Protein AF-A0A7X8LGC5-F1 (afdb_monomer)

Secondary structure (DSSP, 8-state):
------PPPP--EEEEE-SSEEE-SSEEE-PPPPB-STTPPPPPP-EEEEEESEEEBS-EEE-PPPPB-S--TT-PPPPP-EEEEEESS-HHHHHHHHTT-GGGEEEESS-TTB-SEEE-PPPB-TTTT-B-S---EEEEEEEPPP--------

pLDDT: mean 87.61, std 13.85, range [35.22, 98.75]

Mean predicted aligned error: 7.06 Å

Solvent-accessible surface area (backbone atoms only — not comparable to full-atom values): 7830 Å² total; per-residue (Å²): 134,85,79,77,73,81,73,59,53,53,15,53,76,46,79,46,82,42,67,50,76,45,77,43,66,55,77,50,73,17,41,15,32,68,20,69,46,62,84,35,54,22,17,37,19,10,33,39,40,39,36,22,30,38,51,32,39,58,15,38,41,33,13,21,15,2,30,22,74,16,88,21,84,84,26,37,14,5,31,21,11,36,39,37,40,38,29,35,65,52,55,75,58,46,52,42,37,75,73,65,44,51,90,48,40,42,79,48,97,70,58,95,56,41,72,43,49,76,44,23,46,36,7,32,10,41,60,84,67,47,69,68,31,54,61,35,48,77,46,38,30,40,40,57,73,77,84,78,82,82,81,83,84,129

Sequence (154 aa):
GARDSLSVQGGGAITLIVSGQLFVDGRLSANGGISKNTVASGSSGGSILVAASEIQGRGIIASAGGDVTGKSPTAGGGGGGKITVLYGETALKRDKVLAGRLDLAREVNSLAGFDGVVSTAAGLGYTGGVQQAGDGVIVYLQVLPPGGTVLLVR

Radius of gyration: 19.47 Å; Cα contacts (8 Å, |Δi|>4): 476; chains: 1; bounding box: 41×34×74 Å

Structure (mmCIF, N/CA/C/O backbone):
data_AF-A0A7X8LGC5-F1
#
_entry.id   AF-A0A7X8LGC5-F1
#
loop_
_atom_site.group_PDB
_atom_site.id
_atom_site.type_symbol
_atom_site.label_atom_id
_atom_site.label_alt_id
_atom_site.label_comp_id
_atom_site.label_asym_id
_atom_site.label_entity_id
_atom_site.label_seq_id
_atom_site.pdbx_PDB_ins_code
_atom_site.Cartn_x
_atom_site.Cartn_y
_atom_site.Cartn_z
_atom_site.occupancy
_atom_site.B_iso_or_equiv
_atom_site.auth_seq_id
_atom_site.auth_comp_id
_atom_site.auth_asym_id
_atom_site.auth_atom_id
_atom_site.pdbx_PDB_model_num
ATOM 1 N N . GLY A 1 1 ? 14.051 20.727 -33.111 1.00 35.22 1 GLY A N 1
ATOM 2 C CA . GLY A 1 1 ? 14.837 19.699 -32.408 1.00 35.22 1 GLY A CA 1
ATOM 3 C C . GLY A 1 1 ? 14.118 19.344 -31.133 1.00 35.22 1 GLY A C 1
ATOM 4 O O . GLY A 1 1 ? 14.051 20.187 -30.248 1.00 35.22 1 GLY A O 1
ATOM 5 N N . ALA A 1 2 ? 13.500 18.166 -31.081 1.00 43.81 2 ALA A N 1
ATOM 6 C CA . ALA A 1 2 ? 12.833 17.682 -29.880 1.00 43.81 2 ALA A CA 1
ATOM 7 C C . ALA A 1 2 ? 13.899 17.326 -28.839 1.00 43.81 2 ALA A C 1
ATOM 9 O O . ALA A 1 2 ? 14.877 16.651 -29.153 1.00 43.81 2 ALA A O 1
ATOM 10 N N . ARG A 1 3 ? 13.742 17.824 -27.613 1.00 47.41 3 ARG A N 1
ATOM 11 C CA . ARG A 1 3 ? 14.488 17.292 -26.479 1.00 47.41 3 ARG A CA 1
ATOM 12 C C . ARG A 1 3 ? 13.753 16.039 -26.057 1.00 47.41 3 ARG A C 1
ATOM 14 O O . ARG A 1 3 ? 12.720 16.148 -25.405 1.00 47.41 3 ARG A O 1
ATOM 21 N N . ASP A 1 4 ? 14.253 14.882 -26.472 1.00 53.38 4 ASP A N 1
ATOM 22 C CA . ASP A 1 4 ? 13.827 13.623 -25.877 1.00 53.38 4 ASP A CA 1
ATOM 23 C C . ASP A 1 4 ? 14.067 13.753 -24.376 1.00 53.38 4 ASP A C 1
ATOM 25 O O . ASP A 1 4 ? 15.203 13.882 -23.914 1.00 53.38 4 ASP A O 1
ATOM 29 N N . SER A 1 5 ? 12.988 13.824 -23.605 1.00 50.94 5 SER A N 1
ATOM 30 C CA . SER A 1 5 ? 13.073 13.782 -22.158 1.00 50.94 5 SER A CA 1
ATOM 31 C C . SER A 1 5 ? 13.643 12.414 -21.787 1.00 50.94 5 SER A C 1
ATOM 33 O O . SER A 1 5 ? 12.930 11.416 -21.763 1.00 50.94 5 SER A O 1
ATOM 35 N N . LEU A 1 6 ? 14.950 12.369 -21.523 1.00 56.78 6 LEU A N 1
ATOM 36 C CA . LEU A 1 6 ? 15.679 11.188 -21.047 1.00 56.78 6 LEU A CA 1
ATOM 37 C C . LEU A 1 6 ? 15.221 10.736 -19.648 1.00 56.78 6 LEU A C 1
ATOM 39 O O . LEU A 1 6 ? 15.635 9.682 -19.176 1.00 56.78 6 LEU A O 1
ATOM 43 N N . SER A 1 7 ? 14.396 11.538 -18.970 1.00 63.81 7 SER A N 1
ATOM 44 C CA . SER A 1 7 ? 13.900 11.264 -17.626 1.00 63.81 7 SER A CA 1
ATOM 45 C C . SER A 1 7 ? 12.555 10.551 -17.681 1.00 63.81 7 SER A C 1
ATOM 47 O O . SER A 1 7 ? 11.577 11.063 -18.228 1.00 63.81 7 SER A O 1
ATOM 49 N N . VAL A 1 8 ? 12.518 9.376 -17.062 1.00 74.94 8 VAL A N 1
ATOM 50 C CA . VAL A 1 8 ? 11.288 8.668 -16.721 1.00 74.94 8 VAL A CA 1
ATOM 51 C C . VAL A 1 8 ? 11.027 8.868 -15.235 1.00 74.94 8 VAL A C 1
ATOM 53 O O . VAL A 1 8 ? 11.950 8.826 -14.421 1.00 74.94 8 VAL A O 1
ATOM 56 N N . GLN A 1 9 ? 9.775 9.152 -14.887 1.00 85.75 9 GLN A N 1
ATOM 57 C CA . GLN A 1 9 ? 9.388 9.488 -13.520 1.00 85.75 9 GLN A CA 1
ATOM 58 C C . GLN A 1 9 ? 9.419 8.233 -12.641 1.00 85.75 9 GLN A C 1
ATOM 60 O O . GLN A 1 9 ? 8.956 7.171 -13.057 1.00 85.75 9 GLN A O 1
ATOM 65 N N . GLY A 1 10 ? 9.951 8.357 -11.424 1.00 88.62 10 GLY A N 1
ATOM 66 C CA . GLY A 1 10 ? 9.761 7.341 -10.388 1.00 88.62 10 GLY A CA 1
ATOM 67 C C . GLY A 1 10 ? 8.309 7.299 -9.906 1.00 88.62 10 GLY A C 1
ATOM 68 O O . GLY A 1 10 ? 7.518 8.187 -10.215 1.00 88.62 10 GLY A O 1
ATOM 69 N N . GLY A 1 11 ? 7.968 6.284 -9.114 1.00 93.69 11 GLY A N 1
ATOM 70 C CA . GLY A 1 11 ? 6.581 6.027 -8.720 1.00 93.69 11 GLY A CA 1
ATOM 71 C C . GLY A 1 11 ? 5.930 7.024 -7.756 1.00 93.69 11 GLY A C 1
ATOM 72 O O . GLY A 1 11 ? 4.731 6.926 -7.513 1.00 93.69 11 GLY A O 1
ATOM 73 N N . GLY A 1 12 ? 6.680 7.992 -7.218 1.00 95.69 12 GLY A N 1
ATOM 74 C CA . GLY A 1 12 ? 6.150 8.999 -6.292 1.00 95.69 12 GLY A CA 1
ATOM 75 C C . GLY A 1 12 ? 5.715 8.417 -4.941 1.00 95.69 12 GLY A C 1
ATOM 76 O O . GLY A 1 12 ? 6.150 7.334 -4.553 1.00 95.69 12 GLY A O 1
ATOM 77 N N . ALA A 1 13 ? 4.881 9.152 -4.204 1.00 97.44 13 ALA A N 1
ATOM 78 C CA . ALA A 1 13 ? 4.362 8.727 -2.905 1.00 97.44 13 ALA A CA 1
ATOM 79 C C . ALA A 1 13 ? 2.859 9.005 -2.805 1.00 97.44 13 ALA A C 1
ATOM 81 O O . ALA A 1 13 ? 2.409 10.104 -3.129 1.00 97.44 13 ALA A O 1
ATOM 82 N N . ILE A 1 14 ? 2.095 8.022 -2.330 1.00 98.31 14 ILE A N 1
ATOM 83 C CA . ILE A 1 14 ? 0.662 8.146 -2.064 1.00 98.31 14 ILE A CA 1
ATOM 84 C C . ILE A 1 14 ? 0.399 7.843 -0.592 1.00 98.31 14 ILE A C 1
ATOM 86 O O . ILE A 1 14 ? 0.773 6.781 -0.100 1.00 98.31 14 ILE A O 1
ATOM 90 N N . THR A 1 15 ? -0.301 8.750 0.088 1.00 98.19 15 THR A N 1
ATOM 91 C CA . THR A 1 15 ? -0.757 8.559 1.468 1.00 98.19 15 THR A CA 1
ATOM 92 C C . THR A 1 15 ? -2.268 8.725 1.530 1.00 98.19 15 THR A C 1
ATOM 94 O O . THR A 1 15 ? -2.789 9.786 1.194 1.00 98.19 15 THR A O 1
ATOM 97 N N . LEU A 1 16 ? -2.967 7.687 1.983 1.00 97.56 16 LEU A N 1
ATOM 98 C CA . LEU A 1 16 ? -4.407 7.698 2.226 1.00 97.56 16 LEU A CA 1
ATOM 99 C C . LEU 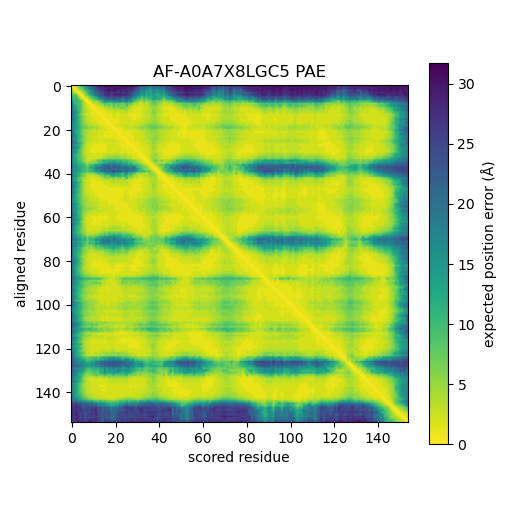A 1 16 ? -4.665 7.497 3.718 1.00 97.56 16 LEU A C 1
ATOM 101 O O . LEU A 1 16 ? -4.336 6.447 4.264 1.00 97.56 16 LEU A O 1
ATOM 105 N N . ILE A 1 17 ? -5.272 8.492 4.365 1.00 96.38 17 ILE A N 1
ATOM 106 C CA . ILE A 1 17 ? -5.717 8.407 5.759 1.00 96.38 17 ILE A CA 1
ATOM 107 C C . ILE A 1 17 ? -7.240 8.481 5.763 1.00 96.38 17 ILE A C 1
ATOM 109 O O . ILE A 1 17 ? -7.831 9.519 5.478 1.00 96.38 17 ILE A O 1
ATOM 113 N N . VAL A 1 18 ? -7.867 7.353 6.071 1.00 96.44 18 VAL A N 1
ATOM 114 C CA . VAL A 1 18 ? -9.312 7.155 6.063 1.00 96.44 18 VAL A CA 1
ATOM 115 C C . VAL A 1 18 ? -9.755 6.823 7.489 1.00 96.44 18 VAL A C 1
ATOM 117 O O . VAL A 1 18 ? -9.196 5.963 8.176 1.00 96.44 18 VAL A O 1
ATOM 120 N N . SER A 1 19 ? -10.756 7.539 7.995 1.00 92.88 19 SER A N 1
ATOM 121 C CA . SER A 1 19 ? -11.319 7.258 9.322 1.00 92.88 19 SER A CA 1
ATOM 122 C C . SER A 1 19 ? -12.101 5.939 9.310 1.00 92.88 19 SER A C 1
ATOM 124 O O . SER A 1 19 ? -11.920 5.093 10.192 1.00 92.88 19 SER A O 1
ATOM 126 N N . GLY A 1 20 ? -12.920 5.768 8.275 1.00 93.12 20 GLY A N 1
ATOM 127 C CA . GLY A 1 20 ? -13.758 4.609 8.004 1.00 93.12 20 GLY A CA 1
ATOM 128 C C . GLY A 1 20 ? -13.109 3.564 7.093 1.00 93.12 20 GLY A C 1
ATOM 129 O O . GLY A 1 20 ? -11.887 3.382 7.058 1.00 93.12 20 GLY A O 1
ATOM 130 N N . GLN A 1 21 ? -13.978 2.888 6.356 1.00 95.19 21 GLN A N 1
ATOM 131 C CA . GLN A 1 21 ? -13.642 1.848 5.399 1.00 95.19 21 GLN A CA 1
ATOM 132 C C . GLN A 1 21 ? -13.148 2.451 4.079 1.00 95.19 21 GLN A C 1
ATOM 134 O O . GLN A 1 21 ? -13.706 3.432 3.584 1.00 95.19 21 GLN A O 1
ATOM 139 N N . LEU A 1 22 ? -12.107 1.852 3.504 1.00 97.38 22 LEU A N 1
ATOM 140 C CA . LEU A 1 22 ? -11.602 2.163 2.170 1.00 97.38 22 LEU A CA 1
ATOM 141 C C . LEU A 1 22 ? -11.923 1.008 1.214 1.00 97.38 22 LEU A C 1
ATOM 143 O O . LEU A 1 22 ? -11.497 -0.121 1.449 1.00 97.38 22 LEU A O 1
ATOM 147 N N . PHE A 1 23 ? -12.605 1.309 0.109 1.00 97.81 23 PHE A N 1
ATOM 148 C CA . PHE A 1 23 ? -12.797 0.373 -1.001 1.00 97.81 23 PHE A CA 1
ATOM 149 C C . PHE A 1 23 ? -11.785 0.634 -2.112 1.00 97.81 23 PHE A C 1
ATOM 151 O O . PHE A 1 23 ? -11.670 1.757 -2.607 1.00 97.81 23 PHE A O 1
ATOM 158 N N . VAL A 1 24 ? -11.082 -0.412 -2.537 1.00 97.75 24 VAL A N 1
ATOM 159 C CA . VAL A 1 24 ? -10.191 -0.386 -3.698 1.00 97.75 24 VAL A CA 1
ATOM 160 C C . VAL A 1 24 ? -10.659 -1.442 -4.692 1.00 97.75 24 VAL A C 1
ATOM 162 O O . VAL A 1 24 ? -10.179 -2.568 -4.684 1.00 97.75 24 VAL A O 1
ATOM 165 N N . ASP A 1 25 ? -11.591 -1.072 -5.568 1.00 98.00 25 ASP A N 1
ATOM 166 C CA . ASP A 1 25 ? -12.029 -1.926 -6.689 1.00 98.00 25 ASP A CA 1
ATOM 167 C C . ASP A 1 25 ? -11.327 -1.582 -8.010 1.00 98.00 25 ASP A C 1
ATOM 169 O O . ASP A 1 25 ? -11.329 -2.366 -8.954 1.00 98.00 25 ASP A O 1
ATOM 173 N N . GLY A 1 26 ? -10.699 -0.405 -8.067 1.00 97.75 26 GLY A N 1
ATOM 174 C CA . GLY A 1 26 ? -9.906 0.056 -9.202 1.00 97.75 26 GLY A CA 1
ATOM 175 C C . GLY A 1 26 ? -8.408 -0.165 -8.998 1.00 97.75 26 GLY A C 1
ATOM 176 O O . GLY A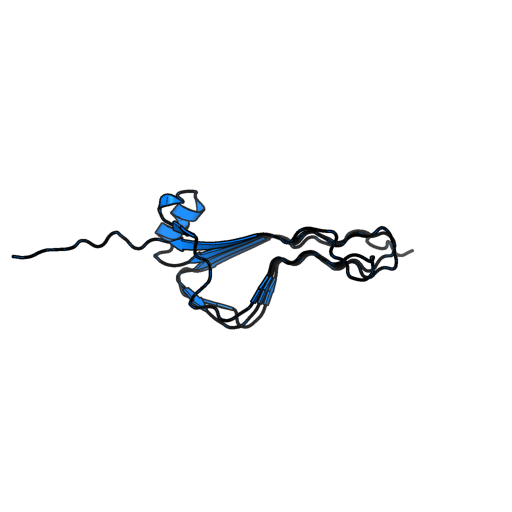 1 26 ? -7.955 -1.236 -8.598 1.00 97.75 26 GLY A O 1
ATOM 177 N N . ARG A 1 27 ? -7.615 0.874 -9.278 1.00 97.69 27 ARG A N 1
ATOM 178 C CA . ARG A 1 27 ? -6.154 0.834 -9.169 1.00 97.69 27 ARG A CA 1
ATOM 179 C C . ARG A 1 27 ? -5.624 1.988 -8.321 1.00 97.69 27 ARG A C 1
ATOM 181 O O . ARG A 1 27 ? -5.791 3.147 -8.685 1.00 97.69 27 ARG A O 1
ATOM 188 N N . LEU A 1 28 ? -4.907 1.653 -7.254 1.00 97.88 28 LEU A N 1
ATOM 189 C CA . LEU A 1 28 ? -4.078 2.559 -6.464 1.00 97.88 28 LEU A CA 1
ATOM 190 C C . LEU A 1 28 ? -2.613 2.295 -6.826 1.00 97.88 28 LEU A C 1
ATOM 192 O O . LEU A 1 28 ? -2.089 1.231 -6.503 1.00 97.88 28 LEU A O 1
ATOM 196 N N . SER A 1 29 ? -1.955 3.210 -7.547 1.00 97.62 29 SER A N 1
ATOM 197 C CA . SER A 1 29 ? -0.628 2.924 -8.105 1.00 97.62 29 SER A CA 1
ATOM 198 C C . SER A 1 29 ? 0.382 4.047 -7.934 1.00 97.62 29 SER A C 1
ATOM 200 O O . SER A 1 29 ? 0.149 5.169 -8.367 1.00 97.62 29 SER A O 1
ATOM 202 N N . ALA A 1 30 ? 1.530 3.677 -7.375 1.00 98.00 30 ALA A N 1
ATOM 203 C CA . ALA A 1 30 ? 2.763 4.447 -7.306 1.00 98.00 30 ALA A CA 1
ATOM 204 C C . ALA A 1 30 ? 3.850 3.712 -8.111 1.00 98.00 30 ALA A C 1
ATOM 206 O O . ALA A 1 30 ? 4.934 3.419 -7.611 1.00 98.00 30 ALA A O 1
ATOM 207 N N . ASN A 1 31 ? 3.520 3.280 -9.330 1.00 97.38 31 ASN A N 1
ATOM 208 C CA . ASN A 1 31 ? 4.455 2.547 -10.182 1.00 97.38 31 ASN A CA 1
ATOM 209 C C . ASN A 1 31 ? 5.472 3.489 -10.822 1.00 97.38 31 ASN A C 1
ATOM 211 O O . ASN A 1 31 ? 5.109 4.575 -11.270 1.00 97.38 31 ASN A O 1
ATOM 215 N N . GLY A 1 32 ? 6.715 3.028 -10.947 1.00 94.19 32 GLY A N 1
ATOM 216 C CA . GLY A 1 32 ? 7.706 3.681 -11.791 1.00 94.19 32 GLY A CA 1
ATOM 217 C C . GLY A 1 32 ? 7.253 3.721 -13.255 1.00 94.19 32 GLY A C 1
ATOM 218 O O . GLY A 1 32 ? 6.629 2.783 -13.759 1.00 94.19 32 GLY A O 1
ATOM 219 N N . GLY A 1 33 ? 7.553 4.815 -13.954 1.00 90.19 33 GLY A N 1
ATOM 220 C CA . GLY A 1 33 ? 7.306 4.929 -15.385 1.00 90.19 33 GLY A CA 1
ATOM 221 C C . GLY A 1 33 ? 8.143 3.948 -16.213 1.00 90.19 33 GLY A C 1
ATOM 222 O O . GLY A 1 33 ? 9.267 3.588 -15.854 1.00 90.19 33 GLY A O 1
ATOM 223 N N . ILE A 1 34 ? 7.599 3.554 -17.363 1.00 87.06 34 ILE A N 1
ATOM 224 C CA . ILE A 1 34 ? 8.248 2.638 -18.306 1.00 87.06 34 ILE A CA 1
ATOM 225 C C . ILE A 1 34 ? 9.178 3.418 -19.237 1.00 87.06 34 ILE A C 1
ATOM 227 O O . ILE A 1 34 ? 8.767 4.374 -19.901 1.00 87.06 34 ILE A O 1
ATOM 231 N N . SER A 1 35 ? 10.418 2.953 -19.343 1.00 80.56 35 SER A N 1
ATOM 232 C CA . SER A 1 35 ? 11.439 3.491 -20.238 1.00 80.56 35 SER A CA 1
ATOM 233 C C . SER A 1 35 ? 11.343 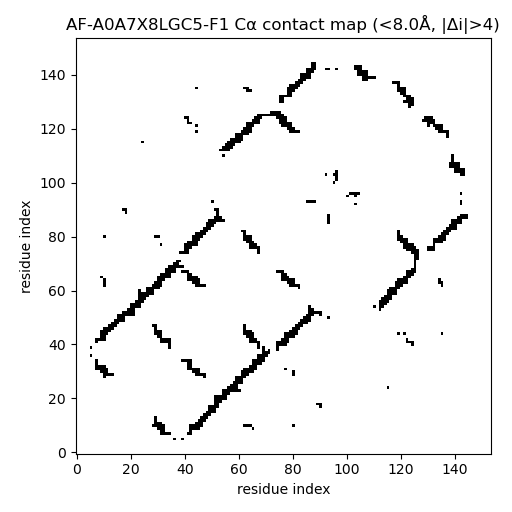2.857 -21.625 1.00 80.56 35 SER A C 1
ATOM 235 O O . SER A 1 35 ? 11.449 1.641 -21.785 1.00 80.56 35 SER A O 1
ATOM 237 N N . LYS A 1 36 ? 11.160 3.687 -22.659 1.00 75.44 36 LYS A N 1
ATOM 238 C CA . LYS A 1 36 ? 11.078 3.245 -24.069 1.00 75.44 36 LYS A CA 1
ATOM 239 C C . LYS A 1 36 ? 12.345 3.522 -24.886 1.00 75.44 36 LYS A C 1
ATOM 241 O O . LYS A 1 36 ? 12.433 3.108 -26.037 1.00 75.44 36 LYS A O 1
ATOM 246 N N . ASN A 1 37 ? 13.317 4.227 -24.309 1.00 68.81 37 ASN A N 1
ATOM 247 C CA . ASN A 1 37 ? 14.526 4.653 -25.012 1.00 68.81 37 ASN A CA 1
ATOM 248 C C . ASN A 1 37 ? 15.646 3.596 -24.915 1.00 68.81 37 ASN A C 1
ATOM 250 O O . ASN A 1 37 ? 15.759 2.892 -23.915 1.00 68.81 37 ASN A O 1
ATOM 254 N N . THR A 1 38 ? 16.499 3.510 -25.937 1.00 59.69 38 THR A N 1
ATOM 255 C CA . THR A 1 38 ? 17.612 2.552 -26.085 1.00 59.69 38 THR A CA 1
ATOM 256 C C . THR A 1 38 ? 18.798 2.810 -25.148 1.00 59.69 38 THR A C 1
ATOM 258 O O . THR A 1 38 ? 19.793 2.097 -25.208 1.00 59.69 38 THR A O 1
ATOM 261 N N . VAL A 1 39 ? 18.728 3.825 -24.290 1.00 62.72 39 VAL A N 1
ATOM 262 C CA . VAL A 1 39 ? 19.774 4.172 -23.307 1.00 62.72 39 VAL A CA 1
ATOM 263 C C . VAL A 1 39 ? 19.214 4.434 -21.905 1.00 62.72 39 VAL A C 1
ATOM 265 O O . VAL A 1 39 ? 19.956 4.838 -21.016 1.00 62.72 39 VAL A O 1
ATOM 268 N N . ALA A 1 40 ? 17.915 4.211 -21.684 1.00 68.19 40 ALA A N 1
ATOM 269 C CA . ALA A 1 40 ? 17.269 4.480 -20.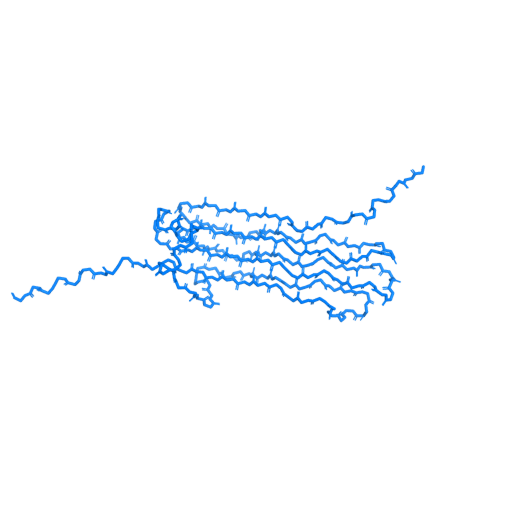402 1.00 68.19 40 ALA A CA 1
ATOM 270 C C . ALA A 1 40 ? 17.218 3.227 -19.512 1.00 68.19 40 ALA A C 1
ATOM 272 O O . ALA A 1 40 ? 16.985 2.123 -19.999 1.00 68.19 40 ALA A O 1
ATOM 273 N N . SER A 1 41 ? 17.393 3.415 -18.204 1.00 76.44 41 SER A N 1
ATOM 274 C CA . SER A 1 41 ? 17.147 2.401 -17.175 1.00 76.44 41 SER A CA 1
ATOM 275 C C . SER A 1 41 ? 15.686 2.418 -16.725 1.00 76.44 41 SER A C 1
ATOM 277 O O . SER A 1 41 ? 14.968 3.398 -16.945 1.00 76.44 41 SER A O 1
ATOM 279 N N . GLY A 1 42 ? 15.237 1.351 -16.070 1.00 83.31 42 GLY A N 1
ATOM 280 C CA . GLY A 1 42 ? 13.944 1.337 -15.400 1.00 83.31 42 GLY A CA 1
ATOM 281 C C . GLY A 1 42 ? 13.926 2.306 -14.217 1.00 83.31 42 GLY A C 1
ATOM 282 O O . GLY A 1 42 ? 14.968 2.666 -13.663 1.00 83.31 42 GLY A O 1
ATOM 283 N N . SER A 1 43 ? 12.736 2.762 -13.848 1.00 90.06 43 SER A N 1
ATOM 284 C CA . SER A 1 43 ? 12.535 3.711 -12.749 1.00 90.06 43 SER A CA 1
ATOM 285 C C . SER A 1 43 ? 12.076 2.988 -11.480 1.00 90.06 43 SER A C 1
ATOM 287 O O . SER A 1 43 ? 11.419 1.956 -11.550 1.00 90.06 43 SER A O 1
ATOM 289 N N . SER A 1 44 ? 12.416 3.497 -10.297 1.00 93.25 44 SER A N 1
ATOM 290 C CA . SER A 1 44 ? 11.968 2.867 -9.048 1.00 93.25 44 SER A CA 1
ATOM 291 C C . SER A 1 44 ? 10.452 2.967 -8.883 1.00 93.25 44 SER A C 1
ATOM 293 O O . SER A 1 44 ? 9.854 4.013 -9.164 1.00 93.25 44 SER A O 1
ATOM 295 N N . GLY A 1 45 ? 9.857 1.912 -8.329 1.00 96.94 45 GLY A N 1
ATOM 296 C CA . GLY A 1 45 ? 8.548 1.988 -7.700 1.00 96.94 45 GLY A CA 1
ATOM 297 C C . GLY A 1 45 ? 8.548 3.007 -6.560 1.00 96.94 45 GLY A C 1
ATOM 298 O O . GLY A 1 45 ? 9.594 3.351 -6.001 1.00 96.94 45 GLY A O 1
ATOM 299 N N . GLY A 1 46 ? 7.366 3.527 -6.262 1.00 97.81 46 GLY A N 1
ATOM 300 C CA . GLY A 1 46 ? 7.128 4.547 -5.252 1.00 97.81 46 GLY A CA 1
ATOM 301 C C . GLY A 1 46 ? 6.744 3.978 -3.891 1.00 97.81 46 GLY A C 1
ATOM 302 O O . GLY A 1 46 ? 6.965 2.803 -3.594 1.00 97.81 46 GLY A O 1
ATOM 303 N N . SER A 1 47 ? 6.136 4.813 -3.056 1.00 98.38 47 SER A N 1
ATOM 304 C CA . SER A 1 47 ? 5.583 4.396 -1.769 1.00 98.38 47 SER A CA 1
ATOM 305 C C . SER A 1 47 ? 4.073 4.586 -1.705 1.00 98.38 47 SER A C 1
ATOM 307 O O . SER A 1 47 ? 3.527 5.572 -2.196 1.00 98.38 47 SER A O 1
ATOM 309 N N . ILE A 1 48 ? 3.387 3.635 -1.080 1.00 98.75 48 ILE A N 1
ATOM 310 C CA . ILE A 1 48 ? 1.965 3.728 -0.759 1.00 98.75 48 ILE A CA 1
ATOM 311 C C . ILE A 1 48 ? 1.806 3.479 0.737 1.00 98.75 48 ILE A C 1
ATOM 313 O O . ILE A 1 48 ? 2.174 2.418 1.236 1.00 98.75 48 ILE A O 1
ATOM 317 N N . LEU A 1 49 ? 1.228 4.446 1.442 1.00 98.50 49 LEU A N 1
ATOM 318 C CA . LEU A 1 49 ? 0.756 4.300 2.811 1.00 98.50 49 LEU A CA 1
ATOM 319 C C . LEU A 1 49 ? -0.769 4.382 2.819 1.00 98.50 49 LEU A C 1
ATOM 321 O O . LEU A 1 49 ? -1.346 5.396 2.430 1.00 98.50 49 LEU A O 1
ATOM 325 N N . VAL A 1 50 ? -1.419 3.334 3.309 1.00 98.31 50 VAL A N 1
ATOM 326 C CA . VAL A 1 50 ? -2.859 3.327 3.567 1.00 98.31 50 VAL A CA 1
ATOM 327 C C . VAL A 1 50 ? -3.086 3.159 5.061 1.00 98.31 50 VAL A C 1
ATOM 329 O O . VAL A 1 50 ? -2.598 2.201 5.649 1.00 98.31 50 VAL A O 1
ATOM 332 N N . ALA A 1 51 ? -3.848 4.064 5.668 1.00 97.75 51 ALA A N 1
ATOM 333 C CA . ALA A 1 51 ? -4.330 3.961 7.037 1.00 97.75 51 ALA A CA 1
ATOM 334 C C . ALA A 1 51 ? -5.861 4.043 7.040 1.00 97.75 51 ALA A C 1
ATOM 336 O O . ALA A 1 51 ? -6.410 5.095 6.729 1.00 97.75 51 ALA A O 1
ATOM 337 N N . ALA A 1 52 ? -6.558 2.962 7.385 1.00 97.19 52 ALA A N 1
ATOM 338 C CA . ALA A 1 52 ? -8.027 2.900 7.377 1.00 97.19 52 ALA A CA 1
ATOM 339 C C . ALA A 1 52 ? -8.557 2.081 8.562 1.00 97.19 52 ALA A C 1
ATOM 341 O O . ALA A 1 52 ? -7.785 1.388 9.212 1.00 97.19 52 ALA A O 1
ATOM 342 N N . SER A 1 53 ? -9.849 2.135 8.896 1.00 95.31 53 SER A N 1
ATOM 343 C CA . SER A 1 53 ? -10.385 1.151 9.862 1.00 95.31 53 SER A CA 1
ATOM 344 C C . SER A 1 53 ? -10.536 -0.220 9.211 1.00 95.31 53 SER A C 1
ATOM 346 O O . SER A 1 53 ? -10.133 -1.221 9.799 1.00 95.31 53 SER A O 1
ATOM 348 N N . GLU A 1 54 ? -11.002 -0.251 7.967 1.00 95.19 54 GLU A N 1
ATOM 349 C CA . GLU A 1 54 ? -11.120 -1.456 7.151 1.00 95.19 54 GLU A CA 1
ATOM 350 C C . GLU A 1 54 ? -10.687 -1.178 5.714 1.00 95.19 54 GLU A C 1
ATOM 352 O O . GLU A 1 54 ? -10.815 -0.053 5.226 1.00 95.19 54 GLU A O 1
ATOM 357 N N . ILE A 1 55 ? -10.200 -2.211 5.028 1.00 96.75 55 ILE A N 1
ATOM 358 C CA . ILE A 1 55 ? -9.864 -2.154 3.604 1.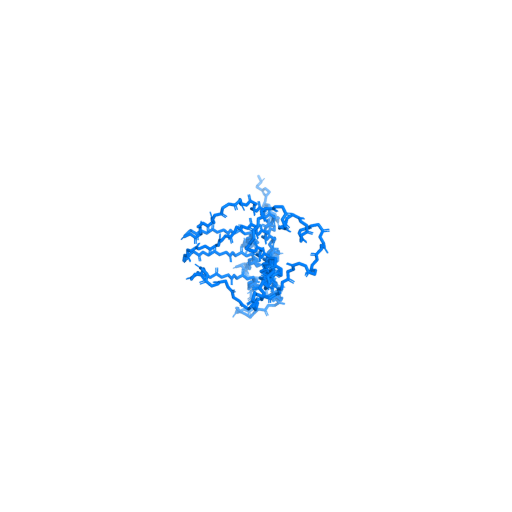00 96.75 55 ILE A CA 1
ATOM 359 C C . ILE A 1 55 ? -10.533 -3.323 2.916 1.00 96.75 55 ILE A C 1
ATOM 361 O O . ILE A 1 55 ? -10.391 -4.466 3.354 1.00 96.75 55 ILE A O 1
ATOM 365 N N . GLN A 1 56 ? -11.260 -3.005 1.852 1.00 97.44 56 GLN A N 1
ATOM 366 C CA . GLN A 1 56 ? -12.027 -3.962 1.078 1.00 97.44 56 GLN A CA 1
ATOM 367 C C . GLN A 1 56 ? -11.884 -3.728 -0.422 1.00 97.44 56 GLN A C 1
ATOM 369 O O . GLN A 1 56 ? -11.372 -2.699 -0.867 1.00 97.44 56 GLN A O 1
ATOM 374 N N . GLY A 1 57 ? -12.349 -4.701 -1.197 1.00 97.25 57 GLY A N 1
ATOM 375 C CA . GLY A 1 57 ? -12.404 -4.636 -2.652 1.00 97.25 57 GLY A CA 1
ATOM 376 C C . GLY A 1 57 ? -11.548 -5.698 -3.329 1.00 97.25 57 GLY A C 1
ATOM 377 O O . GLY A 1 57 ? -10.933 -6.539 -2.672 1.00 97.25 57 GLY A O 1
ATOM 378 N N . ARG A 1 58 ? -11.554 -5.657 -4.663 1.00 98.06 58 ARG A N 1
ATOM 379 C CA . ARG A 1 58 ? -10.889 -6.640 -5.546 1.00 98.06 58 ARG A CA 1
ATOM 380 C C . ARG A 1 58 ? -9.911 -6.015 -6.541 1.00 98.06 58 ARG A C 1
ATOM 382 O O . ARG A 1 58 ? -9.524 -6.632 -7.529 1.00 98.06 58 ARG A O 1
ATOM 389 N N . GLY A 1 59 ? -9.563 -4.756 -6.314 1.00 98.19 59 GLY A N 1
ATOM 390 C CA . GLY A 1 59 ? -8.706 -3.971 -7.186 1.00 98.19 59 GLY A CA 1
ATOM 391 C C . GLY A 1 59 ? -7.220 -4.281 -7.019 1.00 98.19 59 GLY A C 1
ATOM 392 O O . GLY A 1 59 ? -6.809 -5.334 -6.531 1.00 98.19 59 GLY A O 1
ATOM 393 N N . ILE A 1 60 ? -6.388 -3.327 -7.434 1.00 98.56 60 ILE A N 1
ATOM 394 C CA . ILE A 1 60 ? -4.930 -3.457 -7.417 1.00 98.56 60 ILE A CA 1
ATOM 395 C C . ILE A 1 60 ? -4.309 -2.314 -6.620 1.00 98.56 60 ILE A C 1
ATOM 397 O O . ILE A 1 60 ? -4.553 -1.144 -6.915 1.00 98.56 60 ILE A O 1
ATOM 401 N N . ILE A 1 61 ? -3.434 -2.655 -5.676 1.00 98.50 61 ILE A N 1
ATOM 402 C CA . ILE A 1 61 ? -2.537 -1.721 -4.995 1.00 98.50 61 ILE A CA 1
ATOM 403 C C . ILE A 1 61 ? -1.112 -2.048 -5.440 1.00 98.50 61 ILE A C 1
ATOM 405 O O . ILE A 1 61 ? -0.614 -3.140 -5.176 1.00 98.50 61 ILE A O 1
ATOM 409 N N . ALA A 1 62 ? -0.453 -1.134 -6.152 1.00 98.44 62 ALA A N 1
ATOM 410 C CA . ALA A 1 62 ? 0.835 -1.435 -6.769 1.00 98.44 62 ALA A CA 1
ATOM 411 C C . ALA A 1 62 ? 1.851 -0.299 -6.660 1.00 98.44 62 ALA A C 1
ATOM 413 O O . ALA A 1 62 ? 1.563 0.843 -7.010 1.00 98.44 62 ALA A O 1
ATOM 414 N N . SER A 1 63 ? 3.072 -0.635 -6.262 1.00 98.25 63 SER A N 1
ATOM 415 C CA . SER A 1 63 ? 4.233 0.253 -6.357 1.00 98.25 63 SER A CA 1
ATOM 416 C C . SER A 1 63 ? 5.373 -0.480 -7.057 1.00 98.25 63 SER A C 1
ATOM 418 O O . SER A 1 63 ? 6.446 -0.681 -6.493 1.00 98.25 63 SER A O 1
ATOM 420 N N . ALA A 1 64 ? 5.105 -0.972 -8.261 1.00 97.25 64 ALA A N 1
ATOM 421 C CA . ALA A 1 64 ? 6.075 -1.727 -9.040 1.00 97.25 64 ALA A CA 1
ATOM 422 C C . ALA A 1 64 ? 7.169 -0.818 -9.619 1.00 97.25 64 ALA A C 1
ATOM 424 O O . ALA A 1 64 ? 6.928 0.364 -9.889 1.00 97.25 64 ALA A O 1
ATOM 425 N N . GLY A 1 65 ? 8.353 -1.386 -9.832 1.00 95.19 65 GLY A N 1
ATOM 426 C CA . GLY A 1 65 ? 9.400 -0.766 -10.635 1.00 95.19 65 GLY A CA 1
ATOM 427 C C . GLY A 1 65 ? 8.982 -0.619 -12.098 1.00 95.19 65 GLY A C 1
ATOM 428 O O . GLY A 1 65 ? 8.133 -1.351 -12.599 1.00 95.19 65 GLY A O 1
ATOM 429 N N . GLY A 1 66 ? 9.559 0.361 -12.781 1.00 92.25 66 GLY A N 1
ATOM 430 C CA . GLY A 1 66 ? 9.335 0.616 -14.194 1.00 92.25 66 GLY A CA 1
ATOM 431 C C . GLY A 1 66 ? 10.154 -0.316 -15.081 1.00 92.25 66 GLY A C 1
ATOM 432 O O . GLY A 1 66 ? 11.355 -0.505 -14.860 1.00 92.25 66 GLY A O 1
ATOM 433 N N . ASP A 1 67 ? 9.510 -0.851 -16.112 1.00 89.50 67 ASP A N 1
ATOM 434 C CA . ASP A 1 67 ? 10.150 -1.693 -17.122 1.00 89.50 67 ASP A CA 1
ATOM 435 C C . ASP A 1 67 ? 11.011 -0.882 -18.097 1.00 89.50 67 ASP A C 1
ATOM 437 O O . ASP A 1 67 ? 10.796 0.316 -18.319 1.00 89.50 67 ASP A O 1
ATOM 441 N N . VAL A 1 68 ? 11.942 -1.567 -18.760 1.00 85.88 68 VAL A N 1
ATOM 442 C CA . VAL A 1 68 ? 12.627 -1.073 -19.955 1.00 85.88 68 VAL A CA 1
ATOM 443 C C . VAL A 1 68 ? 12.191 -1.883 -21.166 1.00 85.88 68 VAL A C 1
ATOM 445 O O . VAL A 1 68 ? 12.366 -3.094 -21.228 1.00 85.88 68 VAL A O 1
ATOM 448 N N . THR A 1 69 ? 11.670 -1.187 -22.172 1.00 80.06 69 THR A N 1
ATOM 449 C CA . THR A 1 69 ? 11.228 -1.783 -23.446 1.00 80.06 69 THR A CA 1
ATOM 450 C C . THR A 1 69 ? 12.162 -1.452 -24.617 1.00 80.06 69 THR A C 1
ATOM 452 O O . THR A 1 69 ? 12.016 -2.005 -25.707 1.00 80.06 69 THR A O 1
ATOM 455 N N . GLY A 1 70 ? 13.135 -0.557 -24.407 1.00 72.31 70 GLY A N 1
ATOM 456 C CA . GLY A 1 70 ? 14.147 -0.186 -25.398 1.00 72.31 70 GLY A CA 1
ATOM 457 C C . GLY A 1 70 ? 15.201 -1.277 -25.608 1.00 72.31 70 GLY A C 1
ATOM 458 O O . GLY A 1 70 ? 15.522 -2.022 -24.688 1.00 72.31 70 GLY A O 1
ATOM 459 N N . LYS A 1 71 ? 15.774 -1.351 -26.820 1.00 69.88 71 LYS A N 1
ATOM 460 C CA . LYS A 1 71 ? 16.674 -2.440 -27.246 1.00 69.88 71 LYS A CA 1
ATOM 461 C C . LYS A 1 71 ? 18.125 -2.350 -26.751 1.00 69.88 71 LYS A C 1
ATOM 463 O O . LYS A 1 71 ? 19.057 -2.491 -27.539 1.00 69.88 71 LYS A O 1
ATOM 468 N N . SER A 1 72 ? 18.321 -2.075 -25.465 1.00 73.44 72 SER A N 1
ATOM 469 C CA . SER A 1 72 ? 19.651 -1.874 -24.883 1.00 73.44 72 SER A CA 1
ATOM 470 C C . SER A 1 72 ? 20.107 -3.071 -24.048 1.00 73.44 72 SER A C 1
ATOM 472 O O . SER A 1 72 ? 19.557 -3.268 -22.968 1.00 73.44 72 SER A O 1
ATOM 474 N N . PRO A 1 73 ? 21.108 -3.865 -24.476 1.00 69.81 73 PRO A N 1
ATOM 475 C CA . PRO A 1 73 ? 21.553 -5.080 -23.770 1.00 69.81 7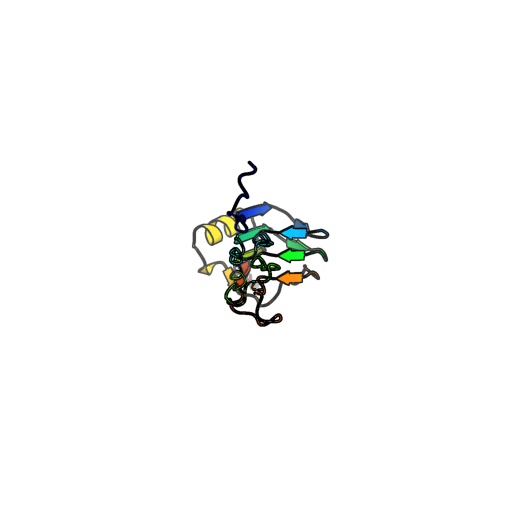3 PRO A CA 1
ATOM 476 C C . PRO A 1 73 ? 21.999 -4.850 -22.319 1.00 69.81 73 PRO A C 1
ATOM 478 O O . PRO A 1 73 ? 22.087 -5.806 -21.557 1.00 69.81 73 PRO A O 1
ATOM 481 N N . THR A 1 74 ? 22.248 -3.602 -21.925 1.00 74.69 74 THR A N 1
ATOM 482 C CA . THR A 1 74 ? 22.693 -3.219 -20.582 1.00 74.69 74 THR A CA 1
ATOM 483 C C . THR A 1 74 ? 21.603 -2.575 -19.721 1.00 74.69 74 THR A C 1
ATOM 485 O O . THR A 1 74 ? 21.861 -2.259 -18.561 1.00 74.69 74 THR A O 1
ATOM 488 N N . ALA A 1 75 ? 20.390 -2.361 -20.240 1.00 79.62 75 ALA A N 1
ATOM 489 C CA . ALA A 1 75 ? 19.346 -1.677 -19.486 1.00 79.62 75 ALA A CA 1
ATOM 490 C C . ALA A 1 75 ? 18.578 -2.631 -18.558 1.00 79.62 75 ALA A C 1
ATOM 492 O O . ALA A 1 75 ? 17.815 -3.491 -19.009 1.00 79.62 75 ALA A O 1
ATOM 493 N N . GLY A 1 76 ? 18.762 -2.445 -17.250 1.00 83.88 76 GLY A N 1
ATOM 494 C CA . GLY A 1 76 ? 17.978 -3.101 -16.203 1.00 83.88 76 GLY A CA 1
ATOM 495 C C . GLY A 1 76 ? 16.663 -2.373 -15.917 1.00 83.88 76 GLY A C 1
ATOM 496 O O . GLY A 1 76 ? 16.577 -1.152 -16.067 1.00 83.88 76 GLY A O 1
ATOM 497 N N . GLY A 1 77 ? 15.646 -3.127 -15.496 1.00 88.94 77 GLY A N 1
ATOM 498 C CA . GLY A 1 77 ? 14.405 -2.572 -14.953 1.00 88.94 77 GLY A CA 1
ATOM 499 C C . GLY A 1 77 ? 14.613 -1.917 -13.584 1.00 88.94 77 GLY A C 1
ATOM 500 O O . GLY A 1 77 ? 15.692 -1.999 -12.995 1.00 88.94 77 GLY A O 1
ATOM 501 N N . GLY A 1 78 ? 13.593 -1.221 -13.090 1.00 91.81 78 GLY A N 1
ATOM 502 C CA . GLY A 1 78 ? 13.668 -0.514 -11.815 1.00 91.81 78 GLY A CA 1
ATOM 503 C C . GLY A 1 78 ? 13.302 -1.388 -10.618 1.00 91.81 78 GLY A C 1
ATOM 504 O O . GLY A 1 78 ? 12.541 -2.340 -10.748 1.00 91.81 78 GLY A O 1
ATOM 505 N N . GLY A 1 79 ? 13.816 -1.058 -9.434 1.00 94.31 79 GLY A N 1
ATOM 506 C CA . GLY A 1 79 ? 13.440 -1.752 -8.198 1.00 94.31 79 GLY A CA 1
ATOM 507 C C . GLY A 1 79 ? 11.978 -1.528 -7.816 1.00 94.31 79 GLY A C 1
ATOM 508 O O . GLY A 1 79 ? 11.392 -0.488 -8.129 1.00 94.31 79 GLY A O 1
ATOM 509 N N . GLY A 1 80 ? 11.398 -2.504 -7.125 1.00 97.38 80 GLY A N 1
ATOM 510 C CA . GLY A 1 80 ? 10.079 -2.381 -6.524 1.00 97.38 80 GLY A CA 1
ATOM 511 C C . GLY A 1 80 ? 10.015 -1.3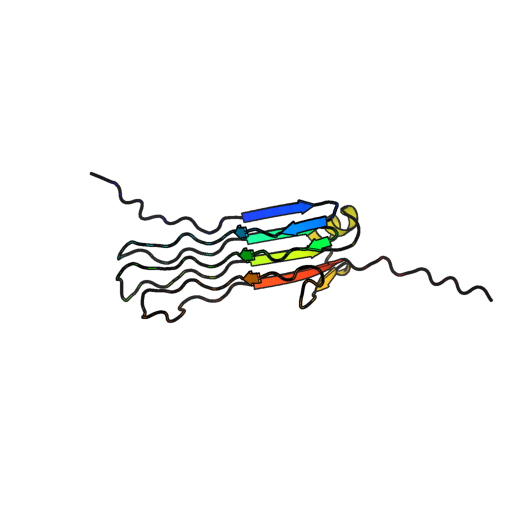53 -5.390 1.00 97.38 80 GLY A C 1
ATOM 512 O O . GLY A 1 80 ? 11.022 -0.977 -4.793 1.00 97.38 80 GLY A O 1
ATOM 513 N N . GLY A 1 81 ? 8.805 -0.889 -5.094 1.00 98.06 81 GLY A N 1
ATOM 514 C CA . GLY A 1 81 ? 8.521 0.145 -4.100 1.00 98.06 81 GLY A CA 1
ATOM 515 C C . GLY A 1 81 ? 8.136 -0.381 -2.712 1.00 98.06 81 GLY A C 1
ATOM 516 O O . GLY A 1 81 ? 8.386 -1.529 -2.356 1.00 98.06 81 GLY A O 1
ATOM 517 N N . LYS A 1 82 ? 7.501 0.464 -1.900 1.00 98.38 82 LYS A N 1
ATOM 518 C CA . LYS A 1 82 ? 7.033 0.095 -0.555 1.00 98.38 82 LYS A CA 1
ATOM 519 C C . LYS A 1 82 ? 5.531 0.285 -0.439 1.00 98.38 82 LYS A C 1
ATOM 521 O O . LYS A 1 82 ? 5.036 1.380 -0.686 1.00 98.38 82 LYS A O 1
ATOM 526 N N . ILE A 1 83 ? 4.826 -0.730 0.040 1.00 98.69 83 ILE A N 1
ATOM 527 C CA . ILE A 1 83 ? 3.417 -0.618 0.412 1.00 98.69 83 ILE A CA 1
ATOM 528 C C . ILE A 1 83 ? 3.295 -0.909 1.902 1.00 98.69 83 ILE A C 1
ATOM 530 O O . ILE A 1 83 ? 3.702 -1.967 2.376 1.00 98.69 83 ILE A O 1
ATOM 534 N N . THR A 1 84 ? 2.724 0.027 2.650 1.00 98.19 84 THR A N 1
ATOM 535 C CA . THR A 1 84 ? 2.345 -0.177 4.046 1.00 98.19 84 THR A CA 1
ATOM 536 C C . THR A 1 84 ? 0.853 0.032 4.188 1.00 98.19 84 THR A C 1
ATOM 538 O O . THR A 1 84 ? 0.317 1.070 3.799 1.00 98.19 84 THR A O 1
ATOM 541 N N . VAL A 1 85 ? 0.187 -0.951 4.778 1.00 98.06 85 VAL A N 1
ATOM 542 C CA . VAL A 1 85 ? -1.235 -0.879 5.080 1.00 98.06 85 VAL A CA 1
ATOM 543 C C . VAL A 1 85 ? -1.428 -1.032 6.575 1.00 98.06 85 VAL A C 1
ATOM 545 O O . VAL A 1 85 ? -1.159 -2.089 7.132 1.00 98.06 85 VAL A O 1
ATOM 548 N N . LEU A 1 86 ? -1.898 0.025 7.219 1.00 97.56 86 LEU A N 1
ATOM 549 C CA . LEU A 1 86 ? -2.254 0.066 8.626 1.00 97.56 86 LEU A CA 1
ATOM 550 C C . LEU A 1 86 ? -3.778 0.043 8.751 1.00 97.56 86 LEU A C 1
ATOM 552 O O . LEU A 1 86 ? -4.453 0.946 8.256 1.00 97.56 86 LEU A O 1
ATOM 556 N N . TYR A 1 87 ? -4.335 -0.960 9.422 1.00 95.88 87 TYR A N 1
ATOM 557 C CA . TYR A 1 87 ? -5.784 -1.083 9.557 1.00 95.88 87 TYR A CA 1
ATOM 558 C C . TYR A 1 87 ? -6.253 -1.419 10.972 1.00 95.88 87 TYR A C 1
ATOM 560 O O . TYR A 1 87 ? -5.467 -1.821 11.831 1.00 95.88 87 TYR A O 1
ATOM 568 N N . GLY A 1 88 ? -7.555 -1.253 11.207 1.00 92.44 88 GLY A N 1
ATOM 569 C CA . GLY A 1 88 ? -8.199 -1.498 12.493 1.00 92.44 88 GLY A CA 1
ATOM 570 C C . GLY A 1 88 ? -8.175 -0.295 13.435 1.00 92.44 88 GLY A C 1
ATOM 571 O O . GLY A 1 88 ? -7.490 0.706 13.206 1.00 92.44 88 GLY A O 1
ATOM 572 N N . GLU A 1 89 ? -8.946 -0.415 14.516 1.00 92.81 89 GLU A N 1
ATOM 573 C CA . GLU A 1 89 ? -9.078 0.571 15.594 1.00 92.81 89 GLU A CA 1
ATOM 574 C C . GLU A 1 89 ? -9.533 1.972 15.143 1.00 92.81 89 GLU A C 1
ATOM 576 O O . GLU A 1 89 ? -10.090 2.169 14.063 1.00 92.81 89 GLU A O 1
ATOM 581 N N . THR A 1 90 ? -9.374 2.968 16.013 1.00 90.75 90 THR A N 1
ATOM 582 C CA . THR A 1 90 ? -9.708 4.366 15.736 1.00 90.75 90 THR A CA 1
ATOM 583 C C . THR A 1 90 ? -8.561 5.086 15.029 1.00 90.75 90 THR A C 1
ATOM 585 O O . THR A 1 90 ? -7.395 4.700 15.152 1.00 90.75 90 THR A O 1
ATOM 588 N N . ALA A 1 91 ? -8.881 6.193 14.349 1.00 91.38 91 ALA A N 1
ATOM 589 C CA . ALA A 1 91 ? -7.878 7.076 13.751 1.00 91.38 91 ALA A CA 1
ATOM 590 C C . ALA A 1 91 ? -6.808 7.499 14.775 1.00 91.38 91 ALA A C 1
ATOM 592 O O . ALA A 1 91 ? -5.623 7.371 14.507 1.00 91.38 91 ALA A O 1
ATOM 593 N N . LEU A 1 92 ? -7.213 7.835 16.006 1.00 91.88 92 LEU A N 1
ATOM 594 C CA . LEU A 1 92 ? -6.290 8.247 17.071 1.00 91.88 92 LEU A CA 1
ATOM 595 C C . LEU A 1 92 ? -5.239 7.190 17.435 1.00 91.88 92 LEU A C 1
ATOM 597 O O . LEU A 1 92 ? -4.103 7.532 17.759 1.00 91.88 92 LEU A O 1
ATOM 601 N N . LYS A 1 93 ? -5.598 5.900 17.446 1.00 93.06 93 LYS A N 1
ATOM 602 C CA . LYS A 1 93 ? -4.608 4.842 17.690 1.00 93.06 93 LYS A CA 1
ATOM 603 C C . LYS A 1 93 ? -3.725 4.619 16.467 1.00 93.06 93 LYS A C 1
ATOM 605 O O . LYS A 1 93 ? -2.523 4.433 16.640 1.00 93.06 93 LYS A O 1
ATOM 610 N N . ARG A 1 94 ? -4.294 4.681 15.257 1.00 94.75 94 ARG A N 1
ATOM 611 C CA . ARG A 1 94 ? -3.516 4.612 14.012 1.00 94.75 94 ARG A CA 1
ATOM 612 C C . ARG A 1 94 ? -2.476 5.730 13.947 1.00 94.75 94 ARG A C 1
ATOM 614 O O . ARG A 1 94 ? -1.318 5.435 13.682 1.00 94.75 94 ARG A O 1
ATOM 621 N N . ASP A 1 95 ? -2.836 6.958 14.306 1.00 95.19 95 ASP A N 1
ATOM 622 C CA . ASP A 1 95 ? -1.916 8.102 14.326 1.00 95.19 95 ASP A CA 1
ATOM 623 C C . ASP A 1 95 ? -0.724 7.870 15.266 1.00 95.19 95 ASP A C 1
ATOM 625 O O . ASP A 1 95 ? 0.404 8.232 14.943 1.00 95.19 95 ASP A O 1
ATOM 629 N N . LYS A 1 96 ? -0.932 7.190 16.405 1.00 95.00 96 LYS A N 1
ATOM 630 C CA . LYS A 1 96 ? 0.165 6.801 17.310 1.00 95.00 96 LYS A CA 1
ATOM 631 C C . LYS A 1 96 ? 1.104 5.778 16.675 1.00 95.00 96 LYS A C 1
ATOM 633 O O . LYS A 1 96 ? 2.315 5.896 16.838 1.00 95.00 96 LYS A O 1
ATOM 638 N N . VAL A 1 97 ? 0.564 4.793 15.957 1.00 96.00 97 VAL A N 1
ATOM 639 C CA . VAL A 1 97 ? 1.384 3.809 15.230 1.00 96.00 97 VAL A CA 1
ATOM 640 C C . VAL A 1 97 ? 2.169 4.498 14.114 1.00 96.00 97 VAL A C 1
ATOM 642 O O . VAL A 1 97 ? 3.370 4.271 13.996 1.00 96.00 97 VAL A O 1
ATOM 645 N N . LEU A 1 98 ? 1.531 5.395 13.353 1.00 94.56 98 LEU A N 1
ATOM 646 C CA . LEU A 1 98 ? 2.188 6.204 12.319 1.00 94.56 98 LEU A CA 1
ATOM 647 C C . LEU A 1 98 ? 3.275 7.123 12.895 1.00 94.56 98 LEU A C 1
ATOM 649 O O . LEU A 1 98 ? 4.289 7.350 12.243 1.00 94.56 98 LEU A O 1
ATOM 653 N N . ALA A 1 99 ? 3.105 7.595 14.131 1.00 95.56 99 ALA A N 1
ATOM 654 C CA . AL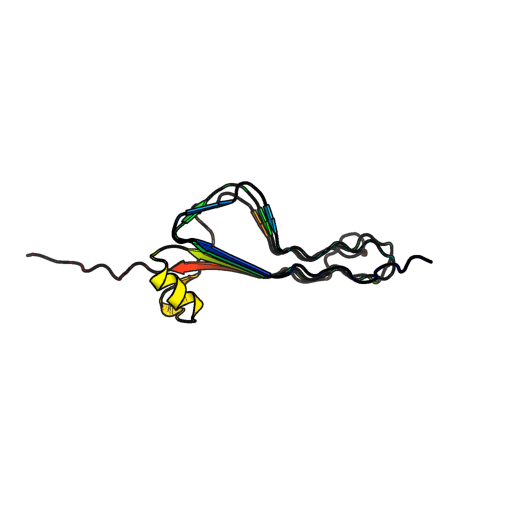A A 1 99 ? 4.120 8.336 14.879 1.00 95.56 99 ALA A CA 1
ATOM 655 C C . ALA A 1 99 ? 5.243 7.448 15.467 1.00 95.56 99 ALA A C 1
ATOM 657 O O . ALA A 1 99 ? 6.100 7.952 16.189 1.00 95.56 99 ALA A O 1
ATOM 658 N N . GLY A 1 100 ? 5.257 6.141 15.175 1.00 95.00 100 GLY A N 1
ATOM 659 C CA . GLY A 1 100 ? 6.331 5.211 15.545 1.00 95.00 100 GLY A CA 1
ATOM 660 C C . GLY A 1 100 ? 6.047 4.324 16.759 1.00 95.00 100 GLY A C 1
ATOM 661 O O . GLY A 1 100 ? 6.917 3.564 17.179 1.00 95.00 100 GLY A O 1
ATOM 662 N N . ARG A 1 101 ? 4.839 4.371 17.329 1.00 94.56 101 ARG A N 1
ATOM 663 C CA . ARG A 1 101 ? 4.455 3.569 18.502 1.00 94.56 101 ARG A CA 1
ATOM 664 C C . ARG A 1 101 ? 3.988 2.168 18.081 1.00 94.56 101 ARG A C 1
ATOM 666 O O . ARG A 1 101 ? 2.804 1.833 18.154 1.00 94.56 101 ARG A O 1
ATOM 673 N N . LEU A 1 102 ? 4.933 1.392 17.540 1.00 92.62 102 LEU A N 1
ATOM 674 C CA . LEU A 1 102 ? 4.694 0.107 16.867 1.00 92.62 102 LEU A CA 1
ATOM 675 C C . LEU A 1 102 ? 4.245 -1.022 17.807 1.00 92.62 102 LEU A C 1
ATOM 677 O O . LEU A 1 102 ? 3.670 -1.992 17.338 1.00 92.62 102 LEU A O 1
ATOM 681 N N . ASP A 1 103 ? 4.417 -0.880 19.120 1.00 94.38 103 ASP A N 1
ATOM 682 C CA . ASP A 1 103 ? 3.879 -1.789 20.144 1.00 94.38 103 ASP A CA 1
ATOM 683 C C . ASP A 1 103 ? 2.341 -1.869 20.143 1.00 94.38 103 ASP A C 1
ATOM 685 O O . ASP A 1 103 ? 1.764 -2.816 20.673 1.00 94.38 103 ASP A O 1
ATOM 689 N N . LEU A 1 104 ? 1.661 -0.893 19.528 1.00 94.31 104 LEU A N 1
ATOM 690 C CA . LEU A 1 104 ? 0.211 -0.923 19.314 1.00 94.31 104 LEU A CA 1
ATOM 691 C C . LEU A 1 104 ? -0.210 -1.644 18.036 1.00 94.31 104 LEU A C 1
ATOM 693 O O . LEU A 1 104 ? -1.405 -1.688 17.752 1.00 94.31 104 LEU A O 1
ATOM 697 N N . ALA A 1 105 ? 0.720 -2.170 17.249 1.00 94.81 105 ALA A N 1
ATOM 698 C CA . ALA A 1 105 ? 0.411 -2.874 16.021 1.00 94.81 105 ALA A CA 1
ATOM 699 C C . ALA A 1 105 ? 1.110 -4.228 15.979 1.00 94.81 105 ALA A C 1
ATOM 701 O O . ALA A 1 105 ? 2.164 -4.440 16.571 1.00 94.81 105 ALA A O 1
ATOM 702 N N . ARG A 1 106 ? 0.512 -5.152 15.239 1.00 95.44 106 ARG A N 1
ATOM 703 C CA . ARG A 1 106 ? 1.162 -6.399 14.848 1.00 95.44 106 ARG A CA 1
ATOM 704 C C . ARG A 1 106 ? 1.220 -6.490 13.339 1.00 95.44 106 ARG A C 1
ATOM 706 O O . ARG A 1 106 ? 0.279 -6.075 12.661 1.00 95.44 106 ARG A O 1
ATOM 713 N N . GLU A 1 107 ? 2.292 -7.075 12.833 1.00 96.62 107 GLU A N 1
ATOM 714 C CA . GLU A 1 107 ? 2.350 -7.472 11.435 1.00 96.62 107 GLU A CA 1
ATOM 715 C C . GLU A 1 107 ? 1.414 -8.658 11.184 1.00 96.62 107 GLU A C 1
ATOM 717 O O . GLU A 1 107 ? 1.256 -9.542 12.031 1.00 96.62 107 GLU A O 1
ATOM 722 N N . VAL A 1 108 ? 0.751 -8.648 10.032 1.00 95.62 108 VAL A N 1
ATOM 723 C CA . VAL A 1 108 ? -0.094 -9.742 9.554 1.00 95.62 108 VAL A CA 1
ATOM 724 C C . VAL A 1 108 ? 0.305 -10.113 8.131 1.00 95.62 108 VAL A C 1
ATOM 726 O O . VAL A 1 108 ? 0.812 -9.289 7.379 1.00 95.62 108 VAL A O 1
ATOM 729 N N . ASN A 1 109 ? 0.037 -11.355 7.734 1.00 92.75 109 ASN A N 1
ATOM 730 C CA . ASN A 1 109 ? 0.469 -11.863 6.428 1.00 92.75 109 ASN A CA 1
ATOM 731 C C . ASN A 1 109 ? -0.470 -11.471 5.274 1.00 92.75 109 ASN A C 1
ATOM 733 O O . ASN A 1 109 ? -0.118 -11.626 4.108 1.00 92.75 109 ASN A O 1
ATOM 737 N N . SER A 1 110 ? -1.679 -10.995 5.579 1.00 90.00 110 SER A N 1
ATOM 738 C CA . SER A 1 110 ? -2.699 -10.666 4.583 1.00 90.00 110 SER A CA 1
ATOM 739 C C . SER A 1 110 ? -3.753 -9.702 5.132 1.00 90.00 110 SER A C 1
ATOM 741 O O . SER A 1 110 ? -3.881 -9.500 6.343 1.00 90.00 110 SER A O 1
ATOM 743 N N . LEU A 1 111 ? -4.519 -9.103 4.220 1.00 91.31 111 LEU A N 1
ATOM 744 C CA . LEU A 1 111 ? -5.633 -8.209 4.523 1.00 91.31 111 LEU A CA 1
ATOM 745 C C . LEU A 1 111 ? -6.948 -8.982 4.385 1.00 91.31 111 LEU A C 1
ATOM 747 O O . LEU A 1 111 ? -7.421 -9.194 3.277 1.00 91.31 111 LEU A O 1
ATOM 751 N N . ALA A 1 112 ? -7.556 -9.385 5.502 1.00 85.75 112 ALA A N 1
ATOM 752 C CA . ALA A 1 112 ? -8.736 -10.260 5.494 1.00 85.75 112 ALA A CA 1
ATOM 753 C C . ALA A 1 112 ? -9.944 -9.714 4.700 1.00 85.75 112 ALA A C 1
ATOM 755 O O . ALA A 1 112 ? -10.754 -10.498 4.218 1.00 85.75 112 ALA A O 1
ATOM 756 N N . GLY A 1 113 ? -10.078 -8.389 4.576 1.00 90.06 113 GLY A N 1
ATOM 757 C CA . GLY A 1 113 ? -11.169 -7.750 3.832 1.00 90.06 113 GLY A CA 1
ATOM 758 C C . GLY A 1 113 ? -10.875 -7.486 2.352 1.00 90.06 113 GLY A C 1
ATOM 759 O O . GLY A 1 113 ? -11.800 -7.160 1.611 1.00 90.06 113 GLY A O 1
ATOM 760 N N . PHE A 1 114 ? -9.620 -7.615 1.912 1.00 97.00 114 PHE A N 1
ATOM 761 C CA . PHE A 1 114 ? -9.186 -7.251 0.565 1.00 97.00 114 PHE A CA 1
ATOM 762 C C . PHE A 1 114 ? -8.836 -8.500 -0.243 1.00 97.00 114 PHE A C 1
ATOM 764 O O . PHE A 1 114 ? -7.853 -9.180 0.036 1.00 97.00 114 PHE A O 1
ATOM 771 N N . ASP A 1 115 ? -9.634 -8.758 -1.273 1.00 96.44 115 ASP A N 1
ATOM 772 C CA . ASP A 1 115 ? -9.528 -9.902 -2.187 1.00 96.44 115 ASP A CA 1
ATOM 773 C C . ASP A 1 115 ? -8.918 -9.465 -3.535 1.00 96.44 115 ASP A C 1
ATOM 775 O O . ASP A 1 115 ? -9.268 -9.943 -4.611 1.00 96.44 115 ASP A O 1
ATOM 779 N N . GLY A 1 116 ? -8.058 -8.447 -3.486 1.00 96.44 116 GLY A N 1
ATOM 780 C CA . GLY A 1 116 ? -7.361 -7.896 -4.640 1.00 96.44 116 GLY A CA 1
ATOM 781 C C . GLY A 1 116 ? -5.874 -8.241 -4.651 1.00 96.44 116 GLY A C 1
ATOM 782 O O . GLY A 1 116 ? -5.374 -9.035 -3.856 1.00 96.44 116 GLY A O 1
ATOM 783 N N . VAL A 1 117 ? -5.135 -7.595 -5.552 1.00 97.56 117 VAL A N 1
ATOM 784 C CA . VAL A 1 117 ? -3.689 -7.808 -5.702 1.00 97.56 117 VAL A CA 1
ATOM 785 C C . VAL A 1 117 ? -2.917 -6.659 -5.069 1.00 97.56 117 VAL A C 1
ATOM 787 O O . VAL A 1 117 ? -3.119 -5.495 -5.420 1.00 97.56 117 VAL A O 1
ATOM 790 N N . VAL A 1 118 ? -1.976 -6.989 -4.186 1.00 98.12 118 VAL A N 1
ATOM 791 C CA . VAL A 1 118 ? -0.970 -6.049 -3.681 1.00 98.12 118 VAL A CA 1
ATOM 792 C C . VAL A 1 118 ? 0.386 -6.454 -4.243 1.00 98.12 118 VAL A C 1
ATOM 794 O O . VAL A 1 118 ? 0.796 -7.602 -4.088 1.00 98.12 118 VAL A O 1
ATOM 797 N N . SER A 1 119 ? 1.070 -5.543 -4.935 1.00 97.62 119 SER A N 1
ATOM 798 C CA . SER A 1 119 ? 2.319 -5.872 -5.628 1.00 97.62 119 SER A CA 1
ATOM 799 C C . SER A 1 119 ? 3.358 -4.760 -5.562 1.00 97.62 119 SER A C 1
ATOM 801 O O . SER A 1 119 ? 3.087 -3.583 -5.798 1.00 97.62 119 SER A O 1
ATOM 803 N N . THR A 1 120 ? 4.591 -5.171 -5.308 1.00 97.69 120 THR A N 1
ATOM 804 C CA . THR A 1 120 ? 5.793 -4.339 -5.323 1.00 97.69 120 THR A CA 1
ATOM 805 C C . THR A 1 120 ? 6.828 -4.913 -6.282 1.00 97.69 120 THR A C 1
ATOM 807 O O . THR A 1 120 ? 8.018 -4.754 -6.044 1.00 97.69 120 THR A O 1
ATOM 810 N N . ALA A 1 121 ? 6.398 -5.606 -7.340 1.00 96.94 121 ALA A N 1
ATOM 811 C CA . ALA A 1 121 ? 7.304 -6.283 -8.264 1.00 96.94 121 ALA A CA 1
ATOM 812 C C . ALA A 1 121 ? 8.367 -5.333 -8.836 1.00 96.94 121 ALA A C 1
ATOM 814 O O . ALA A 1 121 ? 8.094 -4.155 -9.101 1.00 96.94 121 ALA A O 1
ATOM 815 N N . ALA A 1 122 ? 9.576 -5.840 -9.039 1.00 94.06 122 ALA A N 1
ATOM 816 C CA . ALA A 1 122 ? 10.578 -5.126 -9.806 1.00 94.06 122 ALA A CA 1
ATOM 817 C C . ALA A 1 122 ? 10.167 -5.019 -11.280 1.00 94.06 122 ALA A C 1
ATOM 819 O O . ALA A 1 122 ? 9.463 -5.873 -11.818 1.00 94.06 122 ALA A O 1
ATOM 820 N N . GLY A 1 123 ? 10.660 -3.979 -11.941 1.00 90.50 123 GLY A N 1
ATOM 821 C CA . GLY A 1 123 ? 10.575 -3.854 -13.385 1.00 90.50 123 GLY A CA 1
ATOM 822 C C . GLY A 1 123 ? 11.544 -4.802 -14.092 1.00 90.50 123 GLY A C 1
ATOM 823 O O . GLY A 1 123 ? 12.612 -5.158 -13.580 1.00 90.50 123 GLY A O 1
ATOM 824 N N . LEU A 1 124 ? 11.198 -5.160 -15.321 1.00 88.25 124 LEU A N 1
ATOM 825 C CA . LEU A 1 124 ? 12.004 -5.988 -16.207 1.00 88.25 124 LEU A CA 1
ATOM 826 C C . LEU A 1 124 ? 12.927 -5.131 -17.080 1.00 88.25 124 LEU A C 1
ATOM 828 O O . LEU A 1 124 ? 12.568 -4.045 -17.535 1.00 88.25 124 LEU A O 1
ATOM 832 N N . GLY A 1 125 ? 14.144 -5.628 -17.303 1.00 82.06 125 GLY A N 1
ATOM 833 C CA . GLY A 1 125 ? 15.106 -5.039 -18.235 1.00 82.06 125 GLY A CA 1
ATOM 834 C C . GLY A 1 125 ? 15.040 -5.670 -19.627 1.00 82.06 125 GLY A C 1
ATOM 835 O O . GLY A 1 125 ? 14.285 -6.609 -19.879 1.00 82.06 125 GLY A O 1
ATOM 836 N N . TYR A 1 126 ? 15.906 -5.204 -20.527 1.00 73.19 126 TYR A N 1
ATOM 837 C CA . TYR A 1 126 ? 15.986 -5.707 -21.905 1.00 73.19 126 TYR A CA 1
ATOM 838 C C . TYR A 1 126 ? 16.700 -7.072 -22.038 1.00 73.19 126 TYR A C 1
ATOM 840 O O . TYR A 1 126 ? 16.782 -7.638 -23.127 1.00 73.19 126 TYR A O 1
ATOM 848 N N . THR A 1 127 ? 17.169 -7.671 -20.943 1.00 67.56 127 THR A N 1
ATOM 849 C CA . THR A 1 127 ? 17.833 -8.988 -20.917 1.00 67.56 127 THR A CA 1
ATOM 850 C C . THR A 1 127 ? 16.854 -10.164 -21.091 1.00 67.56 127 THR A C 1
ATOM 852 O O . THR A 1 127 ? 16.891 -11.140 -20.348 1.00 67.56 127 THR A O 1
ATOM 855 N N . GLY A 1 128 ? 15.947 -10.086 -22.070 1.00 61.91 128 GLY A N 1
ATOM 856 C CA . GLY A 1 128 ? 15.024 -11.173 -22.412 1.00 61.91 128 GLY A CA 1
ATOM 857 C C . GLY A 1 128 ? 13.964 -11.465 -21.345 1.00 61.91 128 GLY A C 1
ATOM 858 O O . GLY A 1 128 ? 13.511 -12.600 -21.243 1.00 61.91 128 GLY A O 1
ATOM 859 N N . GLY A 1 129 ? 13.586 -10.466 -20.540 1.00 61.81 129 GLY A N 1
ATOM 860 C CA . GLY A 1 129 ? 12.596 -10.625 -19.470 1.00 61.81 129 GLY A CA 1
ATOM 861 C C . GLY A 1 129 ? 13.161 -11.162 -18.152 1.00 61.81 129 GLY A C 1
AT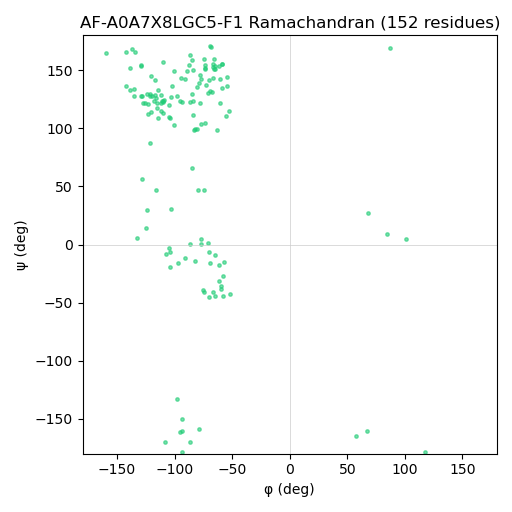OM 862 O O . GLY A 1 129 ? 12.390 -11.467 -17.248 1.00 61.81 129 GLY A O 1
ATOM 863 N N . VAL A 1 130 ? 14.489 -11.260 -18.007 1.00 69.31 130 VAL A N 1
ATOM 864 C CA . VAL A 1 130 ? 15.110 -11.609 -16.724 1.00 69.31 130 VAL A CA 1
ATOM 865 C C . VAL A 1 130 ? 15.112 -10.391 -15.805 1.00 69.31 130 VAL A C 1
ATOM 867 O O . VAL A 1 130 ? 15.708 -9.356 -16.114 1.00 69.31 130 VAL A O 1
ATOM 870 N N . GLN A 1 131 ? 14.486 -10.538 -14.643 1.00 72.50 131 GLN A N 1
ATOM 871 C CA . GLN A 1 131 ? 14.468 -9.529 -13.591 1.00 72.50 131 GLN A CA 1
ATOM 872 C C . GLN A 1 131 ? 15.893 -9.221 -13.096 1.00 72.50 131 GLN A C 1
ATOM 874 O O . GLN A 1 131 ? 16.611 -10.112 -12.651 1.00 72.50 131 GLN A O 1
ATOM 879 N N . GLN A 1 132 ? 16.307 -7.953 -13.199 1.00 80.94 132 GLN A N 1
ATOM 880 C CA . GLN A 1 132 ? 17.637 -7.475 -12.772 1.00 80.94 132 GLN A CA 1
ATOM 881 C C . GLN A 1 132 ? 17.595 -6.703 -11.447 1.00 80.94 132 GLN A C 1
ATOM 883 O O . GLN A 1 132 ? 18.622 -6.529 -10.797 1.00 80.94 132 GLN A O 1
ATOM 888 N N . ALA A 1 133 ? 16.415 -6.215 -11.063 1.00 86.69 133 ALA A N 1
ATOM 889 C CA . ALA A 1 133 ? 16.203 -5.445 -9.848 1.00 86.69 133 ALA A CA 1
ATOM 890 C C . ALA A 1 133 ? 15.394 -6.248 -8.819 1.00 86.69 133 ALA A C 1
ATOM 892 O O . ALA A 1 133 ? 14.683 -7.191 -9.162 1.00 86.69 133 ALA A O 1
ATOM 893 N N . GLY A 1 134 ? 15.522 -5.885 -7.544 1.00 93.44 134 GLY A N 1
ATOM 894 C CA . GLY A 1 134 ? 14.798 -6.543 -6.458 1.00 93.44 134 GLY A CA 1
ATOM 895 C C . GLY A 1 134 ? 13.344 -6.093 -6.365 1.00 93.44 134 GLY A C 1
ATOM 896 O O . GLY A 1 134 ? 13.030 -4.923 -6.617 1.00 93.44 134 GLY A O 1
ATOM 897 N N . ASP A 1 135 ? 12.474 -7.022 -5.976 1.00 96.88 135 ASP A N 1
ATOM 898 C CA . ASP A 1 135 ? 11.117 -6.691 -5.555 1.00 96.88 135 ASP A CA 1
ATOM 899 C C . ASP A 1 135 ? 11.152 -5.788 -4.322 1.00 96.88 135 ASP A C 1
ATOM 901 O O . ASP A 1 135 ? 12.097 -5.776 -3.530 1.00 96.88 135 ASP A O 1
ATOM 905 N N . GLY A 1 136 ? 10.096 -5.006 -4.178 1.00 97.19 136 GLY A N 1
ATOM 906 C CA . GLY A 1 136 ? 9.907 -4.121 -3.050 1.00 97.19 136 GLY A CA 1
ATOM 907 C C . GLY A 1 136 ? 9.236 -4.814 -1.866 1.00 97.19 136 GLY A C 1
ATOM 908 O O . GLY A 1 136 ? 9.030 -6.025 -1.860 1.00 97.19 136 GLY A O 1
ATOM 909 N N . VAL A 1 137 ? 8.837 -4.030 -0.868 1.00 97.94 137 VAL A N 1
ATOM 910 C CA . VAL A 1 137 ? 8.346 -4.551 0.416 1.00 97.94 137 VAL A CA 1
ATOM 911 C C . VAL A 1 137 ? 6.876 -4.212 0.625 1.00 97.94 137 VAL A C 1
ATOM 913 O O . VAL A 1 137 ? 6.477 -3.053 0.497 1.00 97.94 137 VAL A O 1
ATOM 916 N N . ILE A 1 138 ? 6.096 -5.211 1.033 1.00 98.31 138 ILE A N 1
ATOM 917 C CA . ILE A 1 138 ? 4.710 -5.055 1.476 1.00 98.31 138 ILE A CA 1
ATOM 918 C C . ILE A 1 138 ? 4.653 -5.352 2.974 1.00 98.31 138 ILE A C 1
ATOM 920 O O . ILE A 1 138 ? 5.142 -6.390 3.407 1.00 98.31 138 ILE A O 1
ATOM 924 N N . VAL A 1 139 ? 4.058 -4.451 3.755 1.00 97.44 139 VAL A N 1
ATOM 925 C CA . VAL A 1 139 ? 3.830 -4.635 5.194 1.00 97.44 139 VAL A CA 1
ATOM 926 C C . VAL A 1 139 ? 2.367 -4.374 5.506 1.00 97.44 139 VAL A C 1
ATOM 928 O O . VAL A 1 139 ? 1.838 -3.303 5.193 1.00 97.44 139 VAL A O 1
ATOM 931 N N . TYR A 1 140 ? 1.727 -5.324 6.178 1.00 97.69 140 TYR A N 1
ATOM 932 C CA . TYR A 1 140 ? 0.384 -5.150 6.710 1.00 97.69 140 TYR A CA 1
ATOM 933 C C . TYR A 1 140 ? 0.447 -5.088 8.229 1.00 97.69 140 TYR A C 1
ATOM 935 O O . TYR A 1 140 ? 0.923 -6.012 8.877 1.00 97.69 140 TYR A O 1
ATOM 943 N N . LEU A 1 141 ? -0.055 -4.002 8.800 1.00 96.75 141 LEU A N 1
ATOM 944 C CA . LEU A 1 141 ? -0.105 -3.767 10.232 1.00 96.75 141 LEU A CA 1
ATOM 945 C C . LEU A 1 141 ? -1.561 -3.712 10.682 1.00 96.75 141 LEU A C 1
ATOM 947 O O . LEU A 1 141 ? -2.331 -2.865 10.231 1.00 96.75 141 LEU A O 1
ATOM 951 N N . GLN A 1 142 ? -1.929 -4.587 11.609 1.00 96.00 142 GLN A N 1
ATOM 952 C CA . GLN A 1 142 ? -3.194 -4.492 12.323 1.00 96.00 142 GLN A CA 1
ATOM 953 C C . GLN A 1 142 ? -2.959 -3.774 13.648 1.00 96.00 142 GLN A C 1
ATOM 955 O O . GLN A 1 142 ? -2.160 -4.238 14.466 1.00 96.00 142 GLN A O 1
ATOM 960 N N . VAL A 1 143 ? -3.672 -2.675 13.890 1.00 95.31 143 VAL A N 1
ATOM 961 C CA . VAL A 1 143 ? -3.671 -2.036 15.207 1.00 95.31 143 VAL A CA 1
ATOM 962 C C . VAL A 1 143 ? -4.369 -2.952 16.204 1.00 95.31 143 VAL A C 1
ATOM 964 O O . VAL A 1 143 ? -5.461 -3.463 15.951 1.00 95.31 143 VAL A O 1
ATOM 967 N N . LEU A 1 144 ? -3.723 -3.168 17.344 1.00 90.88 144 LEU A N 1
ATOM 968 C CA . LEU A 1 144 ? -4.214 -4.036 18.394 1.00 90.88 144 LEU A CA 1
ATOM 969 C C . LEU A 1 144 ? -5.449 -3.417 19.071 1.00 90.88 144 LEU A C 1
ATOM 971 O O . LEU A 1 144 ? -5.417 -2.242 19.484 1.00 90.88 144 LEU A O 1
ATOM 975 N N . PRO A 1 145 ? -6.527 -4.203 19.246 1.00 81.38 145 PRO A N 1
ATOM 976 C CA . PRO A 1 145 ? -7.655 -3.773 20.049 1.00 81.38 145 PRO A CA 1
ATOM 977 C C . PRO A 1 145 ? -7.228 -3.461 21.484 1.00 81.38 145 PRO A C 1
ATOM 979 O O . PRO A 1 145 ? -6.188 -3.945 21.944 1.00 81.38 145 PRO A O 1
ATOM 982 N N . PRO A 1 146 ? -7.976 -2.606 22.209 1.00 72.56 146 PRO A N 1
ATOM 983 C CA . PRO A 1 146 ? -7.709 -2.398 23.624 1.00 72.56 146 PRO A CA 1
ATOM 984 C C . PRO A 1 146 ? -7.726 -3.764 24.318 1.00 72.56 146 PRO A C 1
ATOM 986 O O . PRO A 1 146 ? -8.610 -4.573 24.037 1.00 72.56 146 PRO A O 1
ATOM 989 N N . GLY A 1 147 ? -6.761 -4.024 25.206 1.00 67.88 147 GLY A N 1
ATOM 990 C CA . GLY A 1 147 ? -6.814 -5.210 26.058 1.00 67.88 147 GLY A CA 1
ATOM 991 C C . GLY A 1 147 ? -8.165 -5.222 26.766 1.00 67.88 147 GLY A C 1
ATOM 992 O O . GLY A 1 147 ? -8.484 -4.277 27.486 1.00 67.88 147 GLY A O 1
ATOM 993 N N . GLY A 1 148 ? -9.000 -6.218 26.469 1.00 57.44 148 GLY A N 1
ATOM 994 C CA . GLY A 1 148 ? -10.346 -6.284 27.020 1.00 57.44 148 GLY A CA 1
ATOM 995 C C . GLY A 1 148 ? -10.289 -6.321 28.544 1.00 57.44 148 GLY A C 1
ATOM 996 O O . GLY A 1 148 ? -9.502 -7.067 29.124 1.00 57.44 148 GLY A O 1
ATOM 997 N N . THR A 1 149 ? -11.136 -5.534 29.201 1.00 64.12 149 THR A N 1
ATOM 998 C CA . THR A 1 149 ? -11.384 -5.699 30.632 1.00 64.12 149 THR A CA 1
ATOM 999 C C . THR A 1 149 ? -12.244 -6.944 30.809 1.00 64.12 149 THR A C 1
ATOM 1001 O O . THR A 1 149 ? -13.439 -6.921 30.523 1.00 64.12 149 THR A O 1
ATOM 1004 N N . VAL A 1 150 ? -11.651 -8.046 31.269 1.00 65.75 150 VAL A N 1
ATOM 1005 C CA . VAL A 1 150 ? -12.430 -9.198 31.734 1.00 65.75 150 VAL A CA 1
ATOM 1006 C C . VAL A 1 150 ? -12.970 -8.852 33.117 1.00 65.75 150 VAL A C 1
ATOM 1008 O O . VAL A 1 150 ? -12.234 -8.871 34.102 1.00 65.75 150 VAL A O 1
ATOM 1011 N N . LEU A 1 151 ? -14.257 -8.517 33.196 1.00 57.34 151 LEU A N 1
ATOM 1012 C CA . LEU A 1 151 ? -14.959 -8.430 34.471 1.00 57.34 151 LEU A CA 1
ATOM 1013 C C . LEU A 1 151 ? -15.415 -9.840 34.859 1.00 57.34 151 LEU A C 1
ATOM 1015 O O . LEU A 1 151 ? -16.428 -10.331 34.365 1.00 57.34 151 LEU A O 1
ATOM 1019 N N . LEU A 1 152 ? -14.658 -10.502 35.733 1.00 66.00 152 LEU A N 1
ATOM 1020 C CA . LEU A 1 152 ? -15.130 -11.712 36.398 1.00 66.00 152 LEU A CA 1
ATOM 1021 C C . LEU A 1 152 ? -15.994 -11.287 37.589 1.00 66.00 152 LEU A C 1
ATOM 1023 O O . LEU A 1 152 ? -15.465 -10.931 38.641 1.00 66.00 152 LEU A O 1
ATOM 1027 N N . VAL A 1 153 ? -17.313 -11.319 37.425 1.00 63.19 153 VAL A N 1
ATOM 1028 C CA . VAL A 1 153 ? -18.232 -11.286 38.568 1.00 63.19 153 VAL A CA 1
ATOM 1029 C C . VAL A 1 153 ? -18.357 -12.723 39.070 1.00 63.19 153 VAL A C 1
ATOM 1031 O O . VAL A 1 153 ? -18.661 -13.622 38.286 1.00 63.19 153 VAL A O 1
ATOM 1034 N N . ARG A 1 154 ? -18.049 -12.943 40.347 1.00 65.25 154 ARG A N 1
ATOM 1035 C CA . ARG A 1 154 ? -18.402 -14.168 41.070 1.00 65.25 154 ARG A CA 1
ATOM 1036 C C . ARG A 1 154 ? -19.577 -13.861 41.977 1.00 65.25 154 ARG A C 1
ATOM 1038 O O . ARG A 1 154 ? -19.553 -12.754 42.560 1.00 65.25 154 ARG A O 1
#

Foldseek 3Di:
DDDPPLDWDFLEEEEAAEQAEDEAAEEAASETAAAAAQPHAKHEFEEYEAEHQAYAHAYEYAREIYAYPHQHLPHATYEFYEYEYEYRDGSVLSVVVVVVVCVQKDWDPDRPRYNYYYFRYTYGYNNVRDHPYYGYDYTYIYGHDDPDPPDDDD